Protein AF-A0A1V5LD09-F1 (afdb_monomer)

pLDDT: mean 79.31, std 22.64, range [33.91, 97.81]

Mean predicted aligned error: 12.42 Å

Foldseek 3Di:
DDFDDADPPHDDPDPPDDCVNPVVVVVVVVCCVVCVPPDDDDDADDPQKDWAWAQPVPRAGDDPPRPRIDIDIDGNPDDNPPPPPPPVPDDDDPPDDDDPPDPPPPPVDDD

Radius of gyration: 22.62 Å; Cα contacts (8 Å, |Δi|>4): 73; chains: 1; bounding box: 48×28×65 Å

Sequence (111 aa):
MGVFVGFDVPRTLGSRDTGGVVAAPIFRDFMYSYLKNKPSTPFRVPSGIKFIRVNHKTGLPAKVVDEDVILEAFKPEDNFSNSKNIDSDGEESNLINNQVEDNVPDVGGIY

Nearest PDB structures (foldseek):
  4oon-assembly1_A  TM=8.286E-01  e=6.467E-04  Pseudomonas aeruginosa PAO1
  7u4h-assembly1_A  TM=7.247E-01  e=6.092E-02  Chlamydia trachomatis D/UW-3/CX
  7u4h-assembly2_B  TM=7.312E-01  e=1.313E-01  Chlamydia trachomatis D/UW-3/CX
  5t7v-assembly1_S1  TM=3.246E-01  e=6.118E+00  Staphylococcus aureus
  8ro2-assembly1_R  TM=1.655E-01  e=4.442E+00  Homo sapiens

Structure (mmCIF, N/CA/C/O backbone):
data_AF-A0A1V5LD09-F1
#
_entry.id   AF-A0A1V5LD09-F1
#
loop_
_atom_site.group_PDB
_atom_site.id
_atom_site.type_symbol
_atom_site.label_atom_id
_atom_site.label_alt_id
_atom_site.label_comp_id
_atom_site.label_asym_id
_atom_site.label_entity_id
_atom_site.label_seq_id
_atom_site.pdbx_PDB_ins_code
_atom_site.Cartn_x
_atom_site.Cartn_y
_atom_site.Cartn_z
_atom_site.occupancy
_atom_site.B_iso_or_equiv
_atom_site.auth_seq_id
_atom_site.auth_comp_id
_atom_site.auth_asym_id
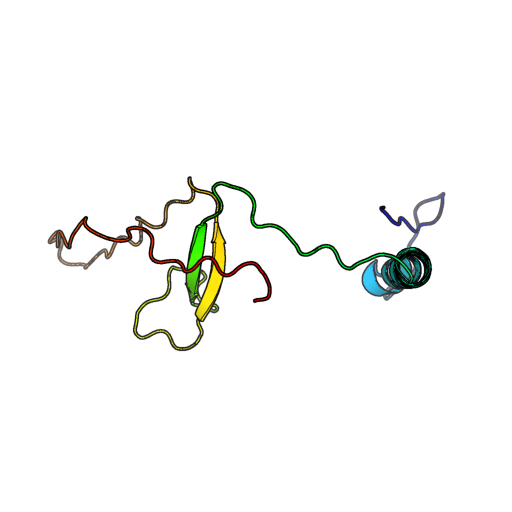_atom_site.auth_atom_id
_atom_site.pdbx_PDB_model_num
ATOM 1 N N . MET A 1 1 ? -0.354 -9.777 12.829 1.00 88.06 1 MET A N 1
ATOM 2 C CA . MET A 1 1 ? -1.318 -8.985 13.623 1.00 88.06 1 MET A CA 1
ATOM 3 C C . MET A 1 1 ? -2.287 -8.346 12.650 1.00 88.06 1 MET A C 1
ATOM 5 O O . MET A 1 1 ? -1.827 -7.825 11.645 1.00 88.06 1 MET A O 1
ATOM 9 N N . GLY A 1 2 ? -3.584 -8.410 12.927 1.00 95.62 2 GLY A N 1
ATOM 10 C CA . GLY A 1 2 ? -4.603 -7.638 12.216 1.00 95.62 2 GLY A CA 1
ATOM 11 C C . GLY A 1 2 ? -5.365 -6.784 13.223 1.00 95.62 2 GLY A C 1
ATOM 12 O O . GLY A 1 2 ? -5.481 -7.179 14.382 1.00 95.62 2 GLY A O 1
ATOM 13 N N . VAL A 1 3 ? -5.847 -5.618 12.796 1.00 97.31 3 VAL A N 1
ATOM 14 C CA . VAL A 1 3 ? -6.697 -4.739 13.608 1.00 97.31 3 VAL A CA 1
ATOM 15 C C . VAL A 1 3 ? -8.022 -4.584 12.883 1.00 97.31 3 VAL A C 1
ATOM 17 O O . VAL A 1 3 ? -8.052 -4.178 11.724 1.00 97.31 3 VAL A O 1
ATOM 20 N N . PHE A 1 4 ? -9.107 -4.913 13.572 1.00 96.00 4 PHE A N 1
ATOM 21 C CA . PHE A 1 4 ? -10.468 -4.678 13.116 1.00 96.00 4 PHE A CA 1
ATOM 22 C C . PHE A 1 4 ? -11.136 -3.709 14.087 1.00 96.00 4 PHE A C 1
ATOM 24 O O . PHE A 1 4 ? -11.008 -3.872 15.300 1.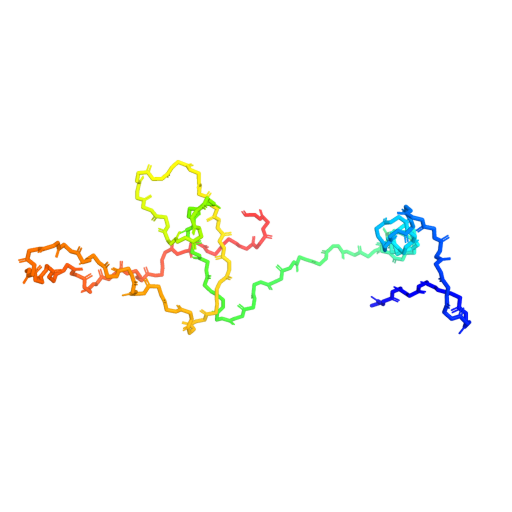00 96.00 4 PHE A O 1
ATOM 31 N N . VAL A 1 5 ? -11.831 -2.706 13.553 1.00 96.75 5 VAL A N 1
ATOM 32 C CA . VAL A 1 5 ? -12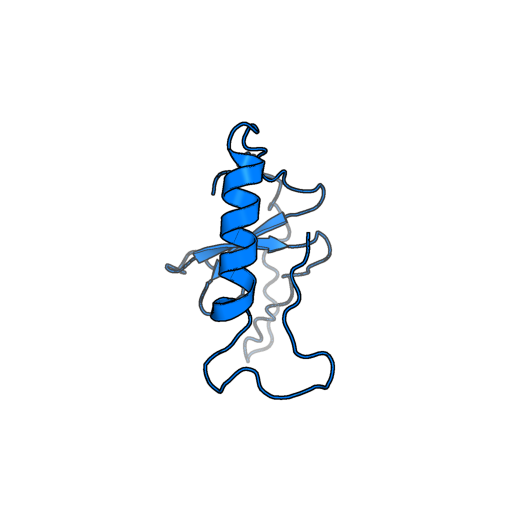.606 -1.748 14.342 1.00 96.75 5 VAL A CA 1
ATOM 33 C C . VAL A 1 5 ? -13.972 -1.598 13.695 1.00 96.75 5 VAL A C 1
ATOM 35 O O . VAL A 1 5 ? -14.077 -1.327 12.501 1.00 96.75 5 VAL A O 1
ATOM 38 N N . GLY A 1 6 ? -15.013 -1.781 14.493 1.00 96.56 6 GLY A N 1
ATOM 39 C CA . GLY A 1 6 ? -16.397 -1.692 14.065 1.00 96.56 6 GLY A CA 1
ATOM 40 C C . GLY A 1 6 ? -17.321 -1.766 15.270 1.00 96.56 6 GLY A C 1
ATOM 41 O O . GLY A 1 6 ? -16.888 -2.066 16.381 1.00 96.56 6 GLY A O 1
ATOM 42 N N . PHE A 1 7 ? -18.593 -1.475 15.041 1.00 97.06 7 PHE A N 1
ATOM 43 C CA . PHE A 1 7 ? -19.633 -1.745 16.023 1.00 97.06 7 PHE A CA 1
ATOM 44 C C . PHE A 1 7 ? -20.108 -3.189 15.879 1.00 97.06 7 PHE A C 1
ATOM 46 O O . PHE A 1 7 ? -20.188 -3.694 14.760 1.00 97.06 7 PHE A O 1
ATOM 53 N N . ASP A 1 8 ? -20.488 -3.810 16.994 1.00 97.75 8 ASP A N 1
ATOM 54 C CA . ASP A 1 8 ? -21.026 -5.177 17.002 1.00 97.75 8 ASP A CA 1
ATOM 55 C C . ASP A 1 8 ? -22.254 -5.316 16.088 1.00 97.75 8 ASP A C 1
ATOM 57 O O . ASP A 1 8 ? -22.391 -6.291 15.351 1.00 97.75 8 ASP A O 1
ATOM 61 N N . VAL A 1 9 ? -23.127 -4.303 16.091 1.00 97.69 9 VAL A N 1
ATOM 62 C CA . VAL A 1 9 ? -24.195 -4.144 15.098 1.00 97.69 9 VAL A CA 1
ATOM 63 C C . VAL A 1 9 ? -23.682 -3.227 13.982 1.00 97.69 9 VAL A C 1
ATOM 65 O O . VAL A 1 9 ? -23.401 -2.057 14.266 1.00 97.69 9 VAL A O 1
ATOM 68 N N . PRO A 1 10 ? -23.573 -3.700 12.722 1.00 96.38 10 PRO A N 1
ATOM 69 C CA . PRO A 1 10 ? -22.970 -2.929 11.642 1.00 96.38 10 PRO A CA 1
ATOM 70 C C . PRO A 1 10 ? -23.653 -1.578 11.424 1.00 96.38 10 PRO A C 1
ATOM 72 O O . PRO A 1 10 ? -24.833 -1.487 11.087 1.00 96.38 10 PRO A O 1
ATOM 75 N N . ARG A 1 11 ? -22.875 -0.513 11.589 1.00 96.00 11 ARG A N 1
ATOM 76 C CA . ARG A 1 11 ? -23.261 0.869 11.298 1.00 96.00 11 ARG A CA 1
ATOM 77 C C . ARG A 1 11 ? -22.027 1.652 10.876 1.00 96.00 11 ARG A C 1
ATOM 79 O O . ARG A 1 11 ? -20.900 1.242 11.151 1.00 96.00 11 ARG A O 1
ATOM 86 N N . THR A 1 12 ? -22.246 2.786 10.218 1.00 95.31 12 THR A N 1
ATOM 87 C CA . THR A 1 12 ? -21.151 3.681 9.830 1.00 95.31 12 THR A CA 1
ATOM 88 C C . THR A 1 12 ? -20.380 4.170 11.063 1.00 95.31 12 THR A C 1
ATOM 90 O O . THR A 1 12 ? -20.994 4.540 12.067 1.00 95.31 12 THR A O 1
ATOM 93 N N . LEU A 1 13 ? -19.044 4.156 10.991 1.00 95.44 13 LEU A N 1
ATOM 94 C CA . LEU A 1 13 ? -18.168 4.819 11.968 1.00 95.44 13 LEU A CA 1
ATOM 95 C C . LEU A 1 13 ? -18.239 6.344 11.790 1.00 95.44 13 LEU A C 1
ATOM 97 O O . LEU A 1 13 ? -18.358 7.086 12.757 1.00 95.44 13 LEU A O 1
ATOM 101 N N . GLY A 1 14 ? -18.315 6.782 10.536 1.00 95.56 14 GLY A N 1
ATOM 102 C CA . GLY A 1 14 ? -18.358 8.173 10.115 1.00 95.56 14 GLY A CA 1
ATOM 103 C C . GLY A 1 14 ? -17.900 8.269 8.662 1.00 95.56 14 GLY A C 1
ATOM 104 O O . GLY A 1 14 ? -17.212 7.383 8.159 1.00 95.56 14 GLY A O 1
ATOM 105 N N . SER A 1 15 ? -18.250 9.345 7.955 1.00 93.88 15 SER A N 1
ATOM 106 C CA . SER A 1 15 ? -17.869 9.518 6.540 1.00 93.88 15 SER A CA 1
ATOM 107 C C . SER A 1 15 ? -16.357 9.659 6.312 1.00 93.88 15 SER A C 1
ATOM 109 O O . SER A 1 15 ? -15.893 9.530 5.183 1.00 93.88 15 SER A O 1
ATOM 111 N N . ARG A 1 16 ? -15.587 9.926 7.374 1.00 94.56 16 ARG A N 1
ATOM 112 C CA . ARG A 1 16 ? -14.126 10.107 7.347 1.00 94.56 16 ARG A CA 1
ATOM 113 C C . ARG A 1 16 ? -13.373 9.006 8.102 1.00 94.56 16 ARG A C 1
ATOM 115 O O . ARG A 1 16 ? -12.145 9.021 8.123 1.00 94.56 16 ARG A O 1
ATOM 122 N N . ASP A 1 17 ? -14.094 8.042 8.665 1.00 95.12 17 ASP A N 1
ATOM 123 C CA . ASP A 1 17 ? -13.545 7.018 9.552 1.00 95.12 17 ASP A CA 1
ATOM 124 C C . ASP A 1 17 ? -13.183 5.765 8.753 1.00 95.12 17 ASP A C 1
ATOM 126 O O . ASP A 1 17 ? -13.850 4.731 8.793 1.00 95.12 17 ASP A O 1
ATOM 130 N N . THR A 1 18 ? -12.114 5.889 7.966 1.00 95.81 18 THR A N 1
ATOM 131 C CA . THR A 1 18 ? -11.545 4.791 7.176 1.00 95.81 18 THR A CA 1
ATOM 132 C C . THR A 1 18 ? -10.554 3.970 8.006 1.00 95.81 18 THR A C 1
ATOM 134 O O . THR A 1 18 ? -10.099 4.397 9.070 1.00 95.81 18 THR A O 1
ATOM 137 N N . GLY A 1 19 ? -10.137 2.803 7.504 1.00 95.31 19 GLY A N 1
ATOM 138 C CA . GLY A 1 19 ? -9.126 1.976 8.178 1.00 95.31 19 GLY A CA 1
ATOM 139 C C . GLY A 1 19 ? -7.799 2.709 8.431 1.00 95.31 19 GLY A C 1
ATOM 140 O O . GLY A 1 19 ? -7.170 2.492 9.465 1.00 95.31 19 GLY A O 1
ATOM 141 N N . GLY A 1 20 ? -7.411 3.631 7.542 1.00 96.19 20 GLY A N 1
ATOM 142 C CA . GLY A 1 20 ? -6.211 4.459 7.711 1.00 96.19 20 GLY A CA 1
ATOM 143 C C . GLY A 1 20 ? -6.325 5.494 8.835 1.00 96.19 20 GLY A C 1
ATOM 144 O O . GLY A 1 20 ? -5.315 5.869 9.420 1.00 96.19 20 GLY A O 1
ATOM 145 N N . VAL A 1 21 ? -7.542 5.929 9.166 1.00 96.69 21 VAL A N 1
ATOM 146 C CA . VAL A 1 21 ? -7.797 6.900 10.241 1.00 96.69 21 VAL A CA 1
ATOM 147 C C . VAL A 1 21 ? -8.015 6.196 11.576 1.00 96.69 21 VAL A C 1
ATOM 149 O O . VAL A 1 21 ? -7.497 6.644 12.593 1.00 96.69 21 VAL A O 1
ATOM 152 N N . VAL A 1 22 ? -8.753 5.084 11.580 1.00 96.88 22 VAL A N 1
ATOM 153 C CA . VAL A 1 22 ? -9.183 4.421 12.819 1.00 96.88 22 VAL A CA 1
ATOM 154 C C . VAL A 1 22 ? -8.245 3.280 13.218 1.00 96.88 22 VAL A C 1
ATOM 156 O O . VAL A 1 22 ? -7.729 3.260 14.332 1.00 96.88 22 VAL A O 1
ATOM 159 N N . ALA A 1 23 ? -7.995 2.321 12.323 1.00 97.62 23 ALA A N 1
ATOM 160 C CA . ALA A 1 23 ? -7.242 1.111 12.657 1.00 97.62 23 ALA A CA 1
ATOM 161 C C . ALA A 1 23 ? -5.717 1.317 12.603 1.00 97.62 23 ALA A C 1
ATOM 163 O O . ALA A 1 23 ? -4.990 0.774 13.438 1.00 97.62 23 ALA A O 1
ATOM 164 N N . ALA A 1 24 ? -5.215 2.107 11.647 1.00 97.69 24 ALA A N 1
ATOM 165 C CA . ALA A 1 24 ? -3.774 2.280 11.449 1.00 97.69 24 ALA A CA 1
ATOM 166 C C . ALA A 1 24 ? -3.041 2.928 12.646 1.00 97.69 24 ALA A C 1
ATOM 168 O O . ALA A 1 24 ? -1.969 2.427 12.996 1.00 97.69 24 ALA A O 1
ATOM 169 N N . PRO A 1 25 ? -3.578 3.957 13.339 1.00 97.50 25 PRO A N 1
ATOM 170 C CA . PRO A 1 25 ? -2.927 4.504 14.534 1.00 97.50 25 PRO A CA 1
ATOM 171 C C . PRO A 1 25 ? -2.847 3.503 15.694 1.00 97.50 25 PRO A C 1
ATOM 173 O O . PRO A 1 25 ? -1.821 3.437 16.365 1.00 97.50 25 PRO A O 1
ATOM 176 N N . ILE A 1 26 ? -3.876 2.664 15.881 1.00 97.81 26 ILE A N 1
ATOM 177 C CA . ILE A 1 26 ? -3.879 1.600 16.902 1.00 97.81 26 ILE A CA 1
ATOM 178 C C . ILE A 1 26 ? -2.755 0.599 16.617 1.00 97.81 26 ILE A C 1
ATOM 180 O O . ILE A 1 26 ? -1.976 0.254 17.506 1.00 97.81 26 ILE A O 1
ATOM 184 N N . PHE A 1 27 ? -2.644 0.157 15.360 1.00 97.75 27 PHE A N 1
ATOM 185 C CA . PHE A 1 27 ? -1.562 -0.726 14.935 1.00 97.75 27 PHE A CA 1
ATOM 186 C C . PHE A 1 27 ? -0.188 -0.079 15.152 1.00 97.75 27 PHE A C 1
ATOM 188 O O . PHE A 1 27 ? 0.700 -0.719 15.715 1.00 97.75 27 PHE A O 1
ATOM 195 N N . ARG A 1 28 ? -0.019 1.190 14.748 1.00 97.25 28 ARG A N 1
ATOM 196 C CA . ARG A 1 28 ? 1.221 1.957 14.931 1.00 97.25 28 ARG A CA 1
ATOM 197 C C . ARG A 1 28 ? 1.639 1.982 16.396 1.00 97.25 28 ARG A C 1
ATOM 199 O O . ARG A 1 28 ? 2.772 1.622 16.686 1.00 97.25 28 ARG A O 1
ATOM 206 N N . ASP A 1 29 ? 0.756 2.386 17.304 1.00 97.75 29 ASP A N 1
ATOM 207 C CA . ASP A 1 29 ? 1.105 2.594 18.717 1.00 97.75 29 ASP A CA 1
ATOM 208 C C . ASP A 1 29 ? 1.485 1.283 19.408 1.00 97.75 29 ASP A C 1
ATOM 210 O O . ASP A 1 29 ? 2.473 1.212 20.153 1.00 97.75 29 ASP A O 1
ATOM 214 N N . PHE A 1 30 ? 0.751 0.216 19.087 1.00 97.00 30 PHE A N 1
ATOM 215 C CA . PHE A 1 30 ? 1.068 -1.123 19.559 1.00 97.00 30 PHE A CA 1
ATOM 216 C C . PHE A 1 30 ? 2.424 -1.597 19.027 1.00 97.00 30 PHE A C 1
ATOM 218 O O . PHE A 1 30 ? 3.291 -1.995 19.806 1.00 97.00 30 PHE A O 1
ATOM 225 N N . MET A 1 31 ? 2.637 -1.531 17.709 1.00 96.38 31 MET A N 1
ATOM 226 C CA . MET A 1 31 ? 3.867 -2.024 17.087 1.00 96.38 31 MET A CA 1
ATOM 227 C C . MET A 1 31 ? 5.085 -1.185 17.461 1.00 96.38 31 MET A C 1
ATOM 229 O O . MET A 1 31 ? 6.149 -1.750 17.694 1.00 96.38 31 MET A O 1
ATOM 233 N N . TYR A 1 32 ? 4.938 0.133 17.598 1.00 95.94 32 TYR A N 1
ATOM 234 C CA . TYR A 1 32 ? 5.998 1.025 18.064 1.00 95.94 32 TYR A CA 1
ATOM 235 C C . TYR A 1 32 ? 6.495 0.617 19.455 1.00 95.94 32 TYR A C 1
ATOM 237 O O . TYR A 1 32 ? 7.697 0.494 19.688 1.00 95.94 32 TYR A O 1
ATOM 245 N N . SER A 1 33 ? 5.563 0.323 20.363 1.00 96.25 33 SER A N 1
ATOM 246 C CA . SER A 1 33 ? 5.886 -0.149 21.711 1.00 96.25 33 SER A CA 1
ATOM 247 C C . SER A 1 33 ? 6.491 -1.556 21.695 1.00 96.25 33 SER A C 1
ATOM 249 O O . SER A 1 33 ? 7.505 -1.811 22.344 1.00 96.25 33 SER A O 1
ATOM 251 N N . TYR A 1 34 ? 5.901 -2.471 20.923 1.00 95.38 34 TYR A N 1
ATOM 252 C CA . TYR A 1 34 ? 6.302 -3.877 20.858 1.00 95.38 34 TYR A CA 1
ATOM 253 C C . TYR A 1 34 ? 7.668 -4.104 20.188 1.00 95.38 34 TYR A C 1
ATOM 255 O O . TYR A 1 34 ? 8.410 -5.009 20.579 1.00 95.38 34 TYR A O 1
ATOM 263 N N . LEU A 1 35 ? 8.007 -3.303 19.174 1.00 95.50 35 LEU A N 1
ATOM 264 C CA . LEU A 1 35 ? 9.242 -3.432 18.398 1.00 95.50 35 LEU A CA 1
ATOM 265 C C . LEU A 1 35 ? 10.423 -2.635 18.973 1.00 95.50 35 LEU A C 1
ATOM 267 O O . LEU A 1 35 ? 11.538 -2.831 18.503 1.00 95.50 35 LEU A O 1
ATOM 271 N N . LYS A 1 36 ? 10.224 -1.789 19.997 1.00 94.88 36 LYS A N 1
ATOM 272 C CA . LYS A 1 36 ? 11.233 -0.836 20.510 1.00 94.88 36 LYS A CA 1
ATOM 273 C C . LYS A 1 36 ? 12.632 -1.426 20.746 1.00 94.88 36 LYS A C 1
ATOM 275 O O . LYS A 1 36 ? 13.622 -0.762 20.470 1.00 94.88 36 LYS A O 1
ATOM 280 N N . ASN A 1 37 ? 12.713 -2.658 21.248 1.00 94.94 37 ASN A N 1
ATOM 281 C CA . ASN A 1 37 ? 13.977 -3.334 21.572 1.00 94.94 37 ASN A CA 1
ATOM 282 C C . ASN A 1 37 ? 14.232 -4.568 20.693 1.00 94.94 37 ASN A C 1
ATOM 284 O O . ASN A 1 37 ? 14.987 -5.460 21.078 1.00 94.94 37 ASN A O 1
ATOM 288 N N . LYS A 1 38 ? 13.554 -4.671 19.546 1.00 95.06 38 LYS A N 1
ATOM 289 C CA . LYS A 1 38 ? 13.729 -5.781 18.610 1.00 95.06 38 LYS A CA 1
ATOM 290 C C . LYS A 1 38 ? 14.621 -5.339 17.452 1.00 95.06 38 LYS A C 1
ATOM 292 O O . LYS A 1 38 ? 14.426 -4.239 16.939 1.00 95.06 38 LYS A O 1
ATOM 297 N N . PRO A 1 39 ? 15.582 -6.171 17.021 1.00 92.38 39 PRO A N 1
ATOM 298 C CA . PRO A 1 39 ? 16.397 -5.840 15.863 1.00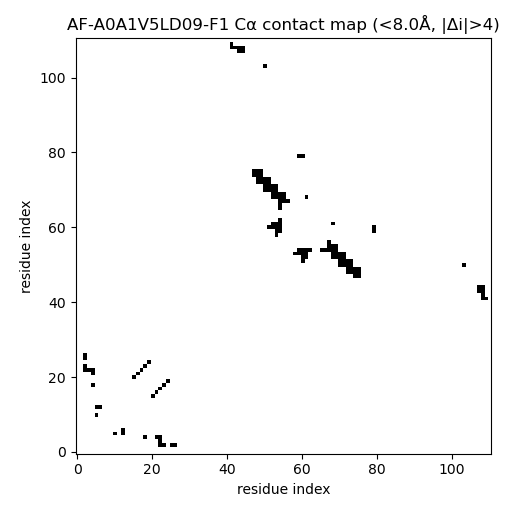 92.38 39 PRO A CA 1
ATOM 299 C C . PRO A 1 39 ? 15.519 -5.737 14.612 1.00 92.38 39 PRO A C 1
ATOM 301 O O . PRO A 1 39 ? 14.598 -6.538 14.419 1.00 92.38 39 PRO A O 1
ATOM 304 N N . SER A 1 40 ? 15.823 -4.764 13.751 1.00 90.12 40 SER A N 1
ATOM 305 C CA . SER A 1 40 ? 15.186 -4.670 12.438 1.00 90.12 40 SER A CA 1
ATOM 306 C C . SER A 1 40 ? 15.571 -5.899 11.621 1.00 90.12 40 SER A C 1
ATOM 308 O O . SER A 1 40 ? 16.751 -6.161 11.399 1.00 90.12 40 SER A O 1
ATOM 310 N N . THR A 1 41 ? 14.577 -6.683 11.214 1.00 90.25 41 THR A N 1
ATOM 311 C CA . THR A 1 41 ? 14.798 -7.820 10.320 1.00 90.25 41 THR A CA 1
ATOM 312 C C . THR A 1 41 ? 14.530 -7.340 8.898 1.00 90.25 41 THR A C 1
ATOM 314 O O . THR A 1 41 ? 13.384 -6.977 8.619 1.00 90.25 41 THR A O 1
ATOM 317 N N . PRO A 1 42 ? 15.537 -7.306 8.006 1.00 89.44 42 PRO A N 1
ATOM 318 C CA . PRO A 1 42 ? 15.323 -6.861 6.638 1.00 89.44 42 PRO A CA 1
ATOM 319 C C . PRO A 1 42 ? 14.384 -7.820 5.906 1.00 89.44 42 PRO A C 1
ATOM 321 O O . PRO A 1 42 ? 14.328 -9.022 6.200 1.00 89.44 42 PRO A O 1
ATOM 324 N N . PHE A 1 43 ? 13.651 -7.284 4.933 1.00 89.81 43 PHE A N 1
ATOM 325 C CA . PHE A 1 43 ? 12.871 -8.105 4.021 1.00 89.81 43 PHE A CA 1
ATOM 326 C C . PHE A 1 43 ? 13.831 -8.931 3.161 1.00 89.81 43 PHE A C 1
ATOM 328 O O . PHE A 1 43 ? 14.717 -8.384 2.509 1.00 89.81 43 PHE A O 1
ATOM 335 N N . ARG A 1 44 ? 13.680 -10.257 3.185 1.00 90.69 44 ARG A N 1
ATOM 336 C CA . ARG A 1 44 ? 14.485 -11.156 2.354 1.00 90.69 44 ARG A CA 1
ATOM 337 C C . ARG A 1 44 ? 13.752 -11.388 1.049 1.00 90.69 44 ARG A C 1
ATOM 339 O O . ARG A 1 44 ? 12.589 -11.784 1.082 1.00 90.69 44 ARG A O 1
ATOM 346 N N . VAL A 1 45 ? 14.445 -11.182 -0.065 1.00 89.19 45 VAL A N 1
ATOM 347 C CA . VAL A 1 45 ? 13.922 -11.503 -1.392 1.00 89.19 45 VAL A CA 1
ATOM 348 C C . VAL A 1 45 ? 13.612 -13.007 -1.435 1.00 89.19 45 VAL A C 1
ATOM 350 O O . VAL A 1 45 ? 14.516 -13.815 -1.203 1.00 89.19 45 VAL A O 1
ATOM 353 N N . PRO A 1 46 ? 12.347 -13.410 -1.662 1.00 88.56 46 PRO A N 1
ATOM 354 C CA . PRO A 1 46 ? 12.005 -14.818 -1.810 1.00 88.56 46 PRO A CA 1
ATOM 355 C C . PRO A 1 46 ? 12.680 -15.415 -3.048 1.00 88.56 46 PRO A C 1
ATOM 357 O O . PRO A 1 46 ? 12.835 -14.739 -4.066 1.00 88.56 46 PRO A O 1
ATOM 360 N N . SER A 1 47 ? 13.041 -16.698 -2.991 1.00 89.31 47 SER A N 1
ATOM 361 C CA . SER A 1 47 ? 13.591 -17.389 -4.157 1.00 89.31 47 SER A CA 1
ATOM 362 C C . SER A 1 47 ? 12.591 -17.392 -5.318 1.00 89.31 47 SER A C 1
ATOM 364 O O . SER A 1 47 ? 11.389 -17.568 -5.125 1.00 89.31 47 SER A O 1
ATOM 366 N N . GLY A 1 48 ? 13.101 -17.203 -6.535 1.00 87.56 48 GLY A N 1
ATOM 367 C CA . GLY A 1 48 ? 12.299 -17.173 -7.760 1.00 87.56 48 GLY A CA 1
ATOM 368 C C . GLY A 1 48 ? 11.737 -15.797 -8.130 1.00 87.56 48 GLY A C 1
ATOM 369 O O . GLY A 1 48 ? 11.328 -15.619 -9.271 1.00 87.56 48 GLY A O 1
ATOM 370 N N . ILE A 1 49 ? 11.755 -14.801 -7.244 1.00 92.25 49 ILE A N 1
ATOM 371 C CA . ILE A 1 49 ? 11.360 -13.442 -7.637 1.00 92.25 49 ILE A CA 1
ATOM 372 C C . ILE A 1 49 ? 12.404 -12.842 -8.584 1.00 92.25 49 ILE A C 1
ATOM 374 O O . ILE A 1 49 ? 13.603 -12.891 -8.311 1.00 92.25 49 ILE A O 1
ATOM 378 N N . LYS A 1 50 ? 11.937 -12.260 -9.692 1.00 89.06 50 LYS A N 1
ATOM 379 C CA . LYS A 1 50 ? 12.746 -11.496 -10.645 1.00 89.06 50 LYS A CA 1
ATOM 380 C C . LYS A 1 50 ? 12.421 -10.018 -10.509 1.00 89.06 50 LYS A C 1
ATOM 382 O O . LYS A 1 50 ? 11.254 -9.644 -10.500 1.00 89.06 50 LYS A O 1
ATOM 387 N N . PHE A 1 51 ? 13.448 -9.183 -10.453 1.00 90.56 51 PHE A N 1
ATOM 388 C CA . PHE A 1 51 ? 13.278 -7.737 -10.498 1.00 90.56 51 PHE A CA 1
ATOM 389 C C . PHE A 1 51 ? 13.450 -7.235 -11.928 1.00 90.56 51 PHE A C 1
ATOM 391 O O . PHE A 1 51 ? 14.465 -7.512 -12.567 1.00 90.56 51 PHE A O 1
ATOM 398 N N . ILE A 1 52 ? 12.456 -6.511 -12.437 1.00 91.19 52 ILE A N 1
ATOM 399 C CA . ILE A 1 52 ? 12.431 -6.010 -13.814 1.00 91.19 52 ILE A CA 1
ATOM 400 C C . ILE A 1 52 ? 12.241 -4.498 -13.786 1.00 91.19 52 ILE A C 1
ATOM 402 O O . ILE A 1 52 ? 11.473 -3.961 -12.989 1.00 91.19 52 ILE A O 1
ATOM 406 N N . ARG A 1 53 ? 12.956 -3.801 -14.671 1.00 93.06 53 ARG A N 1
ATOM 407 C CA . ARG A 1 53 ? 12.778 -2.365 -14.890 1.00 93.06 53 ARG A CA 1
ATOM 408 C C . ARG A 1 53 ? 11.465 -2.129 -15.630 1.00 93.06 53 ARG A C 1
ATOM 410 O O . ARG A 1 53 ? 11.295 -2.633 -16.738 1.00 93.06 53 ARG A O 1
ATOM 417 N N . VAL A 1 54 ? 10.566 -1.352 -15.040 1.00 93.12 54 VAL A N 1
ATOM 418 C CA . VAL A 1 54 ? 9.223 -1.068 -15.557 1.00 93.12 54 VAL A CA 1
ATOM 419 C C . VAL A 1 54 ? 9.0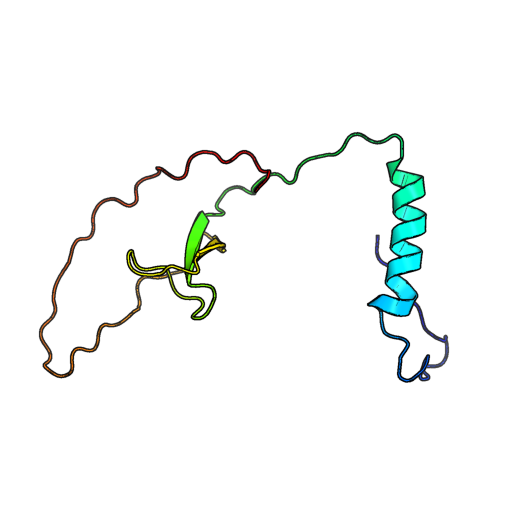53 0.432 -15.737 1.00 93.12 54 VAL A C 1
ATOM 421 O O . VAL A 1 54 ? 9.396 1.213 -14.851 1.00 93.12 54 VAL A O 1
ATOM 424 N N . ASN A 1 55 ? 8.512 0.845 -16.882 1.00 94.19 55 ASN A N 1
ATOM 425 C CA . ASN A 1 55 ? 8.101 2.228 -17.080 1.00 94.19 55 ASN A CA 1
ATOM 426 C C . ASN A 1 55 ? 6.885 2.502 -16.187 1.00 94.19 55 ASN A C 1
ATOM 428 O O . ASN A 1 55 ? 5.813 1.929 -16.395 1.00 94.19 55 ASN A O 1
ATOM 432 N N . HIS A 1 56 ? 7.048 3.389 -15.206 1.00 93.38 56 HIS A N 1
ATOM 433 C CA . HIS A 1 56 ? 6.064 3.634 -14.148 1.00 93.38 56 HIS A CA 1
ATOM 434 C C . HIS A 1 56 ? 4.693 4.083 -14.684 1.00 93.38 56 HIS A C 1
ATOM 436 O O . HIS A 1 56 ? 3.662 3.778 -14.088 1.00 93.38 56 HIS A O 1
ATOM 442 N N . LYS A 1 57 ? 4.657 4.748 -15.844 1.00 93.19 57 LYS A N 1
ATOM 443 C CA . LYS A 1 57 ? 3.405 5.214 -16.457 1.00 93.19 57 LYS A CA 1
ATOM 444 C C . LYS A 1 57 ? 2.659 4.118 -17.207 1.00 93.19 57 LYS A C 1
ATOM 446 O O . LYS A 1 57 ? 1.434 4.158 -17.264 1.00 93.19 57 LYS A O 1
ATOM 451 N N . THR A 1 58 ? 3.381 3.190 -17.836 1.00 90.38 58 THR A N 1
ATOM 452 C CA . THR A 1 58 ? 2.775 2.180 -18.726 1.00 90.38 58 THR A CA 1
ATOM 453 C C . THR A 1 58 ? 2.621 0.811 -18.074 1.00 90.38 58 THR A C 1
ATOM 455 O O . THR A 1 58 ? 1.795 0.023 -18.524 1.00 90.38 58 THR A O 1
ATOM 458 N N . GLY A 1 59 ? 3.413 0.508 -17.042 1.00 90.88 59 GLY A N 1
ATOM 459 C CA . GLY A 1 59 ? 3.470 -0.820 -16.429 1.00 90.88 59 GLY A CA 1
ATOM 460 C C . GLY A 1 59 ? 4.173 -1.879 -17.288 1.00 90.88 59 GLY A C 1
ATOM 461 O O . GLY A 1 59 ? 4.213 -3.043 -16.901 1.00 90.88 59 GLY A O 1
ATOM 462 N N . LEU A 1 60 ? 4.730 -1.500 -18.444 1.00 90.56 60 LEU A N 1
ATOM 463 C CA . LEU A 1 60 ? 5.468 -2.394 -19.337 1.00 90.56 60 LEU A CA 1
ATOM 464 C C . LEU A 1 60 ? 6.971 -2.384 -19.021 1.00 90.56 60 LEU A C 1
ATOM 466 O O . LEU A 1 60 ? 7.463 -1.412 -18.434 1.00 90.56 60 LEU A O 1
ATOM 470 N N . PRO A 1 61 ? 7.722 -3.423 -19.446 1.00 91.31 61 PRO A N 1
ATOM 471 C CA . PRO A 1 61 ? 9.177 -3.402 -19.372 1.00 91.31 61 PRO A CA 1
ATOM 472 C C . PRO A 1 61 ? 9.739 -2.116 -19.976 1.00 91.31 61 PRO A C 1
ATOM 474 O O . PRO A 1 61 ? 9.379 -1.729 -21.091 1.00 91.31 61 PRO A O 1
ATOM 477 N N . ALA A 1 62 ? 10.606 -1.453 -19.217 1.00 93.06 62 ALA A N 1
ATOM 478 C CA . ALA A 1 62 ? 11.178 -0.178 -19.604 1.00 93.06 62 ALA A CA 1
ATOM 479 C C . ALA A 1 62 ? 12.076 -0.334 -20.836 1.00 93.06 62 ALA A C 1
ATOM 481 O O . ALA A 1 62 ? 12.918 -1.233 -20.915 1.00 93.06 62 ALA A O 1
ATOM 482 N N . LYS A 1 63 ? 11.928 0.589 -21.781 1.00 91.19 63 LYS A N 1
ATOM 483 C CA . LYS A 1 63 ? 12.848 0.779 -22.901 1.00 91.19 63 LYS A CA 1
ATOM 484 C C . LYS A 1 63 ? 14.022 1.646 -22.452 1.00 91.19 63 LYS A C 1
ATOM 486 O O . LYS A 1 63 ? 13.938 2.385 -21.479 1.00 91.19 63 LYS A O 1
ATOM 491 N N . VAL A 1 64 ? 15.117 1.615 -23.210 1.00 88.75 64 VAL A N 1
ATOM 492 C CA . VAL A 1 64 ? 16.314 2.436 -22.927 1.00 88.75 64 VAL A CA 1
ATOM 493 C C . VAL A 1 64 ? 15.999 3.937 -22.907 1.00 88.75 64 VAL A C 1
ATOM 495 O O . VAL A 1 64 ? 16.632 4.687 -22.174 1.00 88.75 64 VAL A O 1
ATOM 498 N N . VAL A 1 65 ? 15.013 4.362 -23.699 1.00 92.12 65 VAL A N 1
ATOM 499 C CA . VAL A 1 65 ? 14.572 5.762 -23.799 1.00 92.12 65 VAL A CA 1
ATOM 500 C C . VAL A 1 65 ? 13.651 6.199 -22.659 1.00 92.12 65 VAL A C 1
ATOM 502 O O . VAL A 1 65 ? 13.314 7.376 -22.581 1.00 92.12 65 VAL A O 1
ATOM 505 N N . ASP A 1 66 ? 13.206 5.273 -21.807 1.00 92.44 66 ASP A N 1
ATOM 506 C CA . ASP A 1 66 ? 12.295 5.605 -20.719 1.00 92.44 66 ASP A CA 1
ATOM 507 C C . ASP A 1 66 ? 13.053 6.276 -19.571 1.00 92.44 66 ASP A C 1
ATOM 509 O O . ASP A 1 66 ? 14.001 5.722 -19.014 1.00 92.44 66 ASP A O 1
ATOM 513 N N . GLU A 1 67 ? 12.601 7.473 -19.200 1.00 90.56 67 GLU A N 1
ATOM 514 C CA . GLU A 1 67 ? 13.189 8.263 -18.112 1.00 90.56 67 GLU A CA 1
ATOM 515 C C . GLU A 1 67 ? 12.565 7.933 -16.742 1.00 90.56 67 GLU A C 1
ATOM 517 O O . GLU A 1 67 ? 13.253 7.970 -15.725 1.00 90.56 67 GLU A O 1
ATOM 522 N N . ASP A 1 68 ? 11.271 7.585 -16.710 1.00 93.56 68 ASP A N 1
ATOM 523 C CA . ASP A 1 68 ? 10.505 7.288 -15.487 1.00 93.56 68 ASP A CA 1
ATOM 524 C C . ASP A 1 68 ? 10.391 5.770 -15.277 1.00 93.56 68 ASP A C 1
ATOM 526 O O . ASP A 1 68 ? 9.446 5.119 -15.741 1.00 93.56 68 ASP A O 1
ATOM 530 N N . VAL A 1 69 ? 11.413 5.196 -14.635 1.00 95.38 69 VAL A N 1
ATOM 531 C CA . VAL A 1 69 ? 11.602 3.747 -14.497 1.00 95.38 69 VAL A CA 1
ATOM 532 C C . VAL A 1 69 ? 11.696 3.343 -13.029 1.00 95.38 69 VAL A C 1
ATOM 534 O O . VAL A 1 69 ? 12.528 3.865 -12.290 1.00 95.38 69 VAL A O 1
ATOM 537 N N . ILE A 1 70 ? 10.892 2.355 -12.638 1.00 94.75 70 ILE A N 1
ATOM 538 C CA . ILE A 1 70 ? 10.929 1.714 -11.318 1.00 94.75 70 ILE A CA 1
ATOM 539 C C . ILE A 1 70 ? 11.397 0.262 -11.435 1.00 94.75 70 ILE A C 1
ATOM 541 O O . ILE A 1 70 ? 11.343 -0.339 -12.510 1.00 94.75 70 ILE A O 1
ATOM 545 N N . LEU A 1 71 ? 11.869 -0.300 -10.326 1.00 93.88 71 LEU A N 1
ATOM 546 C CA . LEU A 1 71 ? 12.178 -1.719 -10.218 1.00 93.88 71 LEU A CA 1
ATOM 547 C C . LEU A 1 71 ? 10.982 -2.436 -9.588 1.00 93.88 71 LEU A C 1
ATOM 549 O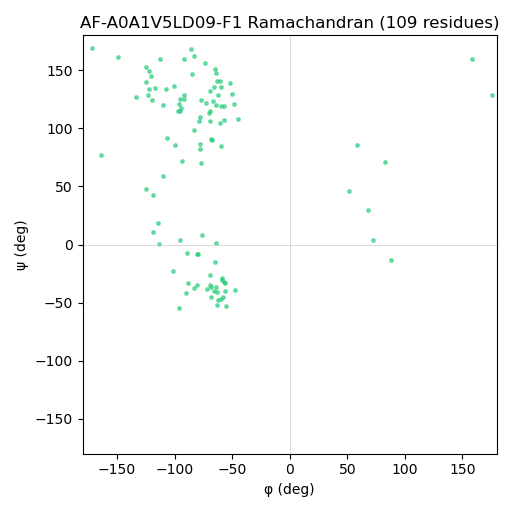 O . LEU A 1 71 ? 10.599 -2.107 -8.470 1.00 93.88 71 LEU A O 1
ATOM 553 N N . GLU A 1 72 ? 10.410 -3.406 -10.296 1.00 92.44 72 GLU A N 1
ATOM 554 C CA . GLU A 1 72 ? 9.222 -4.139 -9.850 1.00 92.44 72 GLU A CA 1
ATOM 555 C C . GLU A 1 72 ? 9.520 -5.638 -9.729 1.00 92.44 72 GLU A C 1
ATOM 557 O O . GLU A 1 72 ? 10.308 -6.194 -10.500 1.00 92.44 72 GLU A O 1
ATOM 562 N N . ALA A 1 73 ? 8.908 -6.285 -8.735 1.00 92.88 73 ALA A N 1
ATOM 563 C CA . ALA A 1 73 ? 9.092 -7.699 -8.436 1.00 92.88 73 ALA A CA 1
ATOM 564 C C . ALA A 1 73 ? 8.048 -8.558 -9.159 1.00 92.88 73 ALA A C 1
ATOM 566 O O . ALA A 1 73 ? 6.847 -8.389 -8.963 1.00 92.88 73 ALA A O 1
ATOM 567 N N . PHE A 1 74 ? 8.509 -9.545 -9.920 1.00 92.31 74 PHE A N 1
ATOM 568 C CA . PHE A 1 74 ? 7.667 -10.464 -10.676 1.00 92.31 74 PHE A CA 1
ATOM 569 C C . PHE A 1 74 ? 7.968 -11.915 -10.339 1.00 92.31 74 PHE A C 1
ATOM 571 O O . PHE A 1 74 ? 9.080 -12.272 -9.934 1.00 92.31 74 PHE A O 1
ATOM 578 N N . LYS A 1 75 ? 6.964 -12.771 -10.508 1.00 91.31 75 LYS A N 1
ATOM 579 C CA . LYS A 1 75 ? 7.143 -14.214 -10.386 1.00 91.31 75 LYS A CA 1
ATOM 580 C C . LYS A 1 75 ? 7.893 -14.757 -11.611 1.00 91.31 75 LYS A C 1
ATOM 582 O O . LYS A 1 75 ? 7.846 -14.137 -12.675 1.00 91.31 75 LYS A O 1
ATOM 587 N N . PRO A 1 76 ? 8.570 -15.916 -11.509 1.00 85.94 76 PRO A N 1
ATOM 588 C CA . PRO A 1 76 ? 9.301 -16.482 -12.642 1.00 85.94 76 PRO A CA 1
ATOM 589 C C . PRO A 1 76 ? 8.435 -16.708 -13.886 1.00 85.94 76 PRO A C 1
ATOM 591 O O . PRO A 1 76 ? 8.954 -16.618 -14.998 1.00 85.94 76 PRO A O 1
ATOM 594 N N . GLU A 1 77 ? 7.157 -17.041 -13.687 1.00 85.38 77 GLU A N 1
ATOM 595 C CA . GLU A 1 77 ? 6.180 -17.344 -14.733 1.00 85.38 77 GLU A CA 1
ATOM 596 C C . GLU A 1 77 ? 5.555 -16.113 -15.406 1.00 85.38 7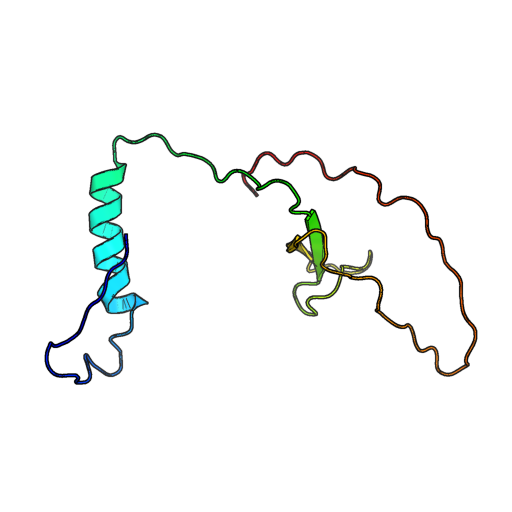7 GLU A C 1
ATOM 598 O O . GLU A 1 77 ? 4.838 -16.267 -16.399 1.00 85.38 77 GLU A O 1
ATOM 603 N N . ASP A 1 78 ? 5.810 -14.906 -14.895 1.00 85.94 78 ASP A N 1
ATOM 604 C CA . ASP A 1 78 ? 5.298 -13.683 -15.505 1.00 85.94 78 ASP A CA 1
ATOM 605 C C . ASP A 1 78 ? 6.023 -13.448 -16.840 1.00 85.94 78 ASP A C 1
ATOM 607 O O . ASP A 1 78 ? 7.236 -13.230 -16.906 1.00 85.94 78 ASP A O 1
ATOM 611 N N . ASN A 1 79 ? 5.271 -13.548 -17.938 1.00 78.19 79 ASN A N 1
ATOM 612 C CA . ASN A 1 79 ? 5.814 -13.490 -19.291 1.00 78.19 79 ASN A CA 1
ATOM 613 C C . ASN A 1 79 ? 5.679 -12.083 -19.877 1.00 78.19 79 ASN A C 1
ATOM 615 O O . ASN A 1 79 ? 4.581 -11.627 -20.190 1.00 78.19 79 ASN A O 1
ATOM 619 N N . PHE A 1 80 ? 6.818 -11.441 -20.133 1.00 74.50 80 PHE A N 1
ATOM 620 C CA . PHE A 1 80 ? 6.895 -10.111 -20.752 1.00 74.50 80 PHE A CA 1
ATOM 621 C C . PHE A 1 80 ? 7.103 -10.157 -22.274 1.00 74.50 80 PHE A C 1
ATOM 623 O O . PHE A 1 80 ? 7.233 -9.123 -22.922 1.00 74.50 80 PHE A O 1
ATOM 630 N N . SER A 1 81 ? 7.102 -11.359 -22.861 1.00 62.34 81 SER A N 1
ATOM 631 C CA . SER A 1 81 ? 7.454 -11.618 -24.266 1.00 62.34 81 SER A CA 1
ATOM 632 C C . SER A 1 81 ? 6.372 -11.244 -25.293 1.00 62.34 81 SER A C 1
ATOM 634 O O . SER A 1 81 ? 6.514 -11.577 -26.465 1.00 62.34 81 SER A O 1
ATOM 636 N N . ASN A 1 82 ? 5.286 -10.572 -24.905 1.00 52.38 82 ASN A N 1
ATOM 637 C CA . ASN A 1 82 ? 4.188 -10.257 -25.825 1.00 52.38 82 ASN A CA 1
ATOM 638 C C . ASN A 1 82 ? 3.861 -8.760 -25.885 1.00 52.38 82 ASN A C 1
ATOM 640 O O . ASN A 1 82 ? 2.696 -8.369 -25.897 1.00 52.38 82 ASN A O 1
ATOM 644 N N . SER A 1 83 ? 4.873 -7.904 -26.038 1.00 47.66 83 SER A N 1
ATOM 645 C CA . SER A 1 83 ? 4.652 -6.720 -26.871 1.00 47.66 83 SER A CA 1
ATOM 646 C C . SER A 1 83 ? 4.740 -7.186 -28.324 1.00 47.66 83 SER A C 1
ATOM 648 O O . SER A 1 83 ? 5.814 -7.165 -28.922 1.00 47.66 83 SER A O 1
ATOM 650 N N . LYS A 1 84 ? 3.631 -7.669 -28.899 1.00 40.59 84 LYS A N 1
ATOM 651 C CA . LYS A 1 84 ? 3.546 -7.757 -30.360 1.00 40.59 84 LYS A CA 1
ATOM 652 C C . LYS A 1 84 ? 3.787 -6.342 -30.890 1.00 40.59 84 LYS A C 1
ATOM 654 O O . LYS A 1 84 ? 2.909 -5.492 -30.756 1.00 40.59 84 LYS A O 1
ATOM 659 N N . ASN A 1 85 ? 4.954 -6.089 -31.475 1.00 42.78 85 ASN A N 1
ATOM 660 C CA . ASN A 1 85 ? 5.082 -5.022 -32.456 1.00 42.78 85 ASN A CA 1
ATOM 661 C C . ASN A 1 85 ? 4.255 -5.500 -33.651 1.00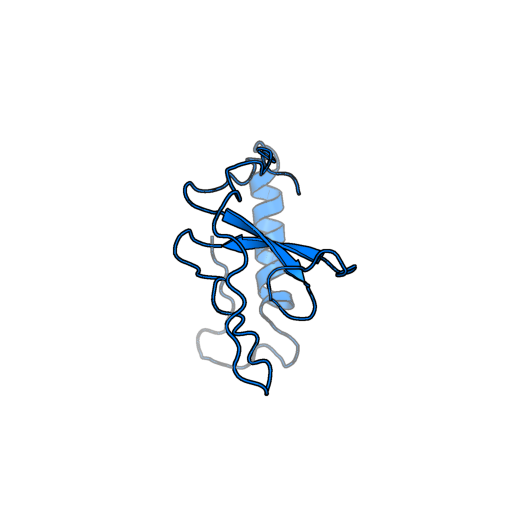 42.78 85 ASN A C 1
ATOM 663 O O . ASN A 1 85 ? 4.724 -6.284 -34.470 1.00 42.78 85 ASN A O 1
ATOM 667 N N . ILE A 1 86 ? 2.968 -5.150 -33.673 1.00 45.25 86 ILE A N 1
ATOM 668 C CA . ILE A 1 86 ? 2.186 -5.238 -34.902 1.00 45.25 86 ILE A CA 1
ATOM 669 C C . ILE A 1 86 ? 2.599 -4.011 -35.702 1.00 45.25 86 ILE A C 1
ATOM 671 O O . ILE A 1 86 ? 1.948 -2.968 -35.647 1.00 45.25 86 ILE A O 1
ATOM 675 N N . ASP A 1 87 ? 3.722 -4.130 -36.398 1.00 46.84 87 ASP A N 1
ATOM 676 C CA . ASP A 1 87 ? 3.995 -3.257 -37.525 1.00 46.84 87 ASP A CA 1
ATOM 677 C C . ASP A 1 87 ? 2.887 -3.539 -38.551 1.00 46.84 87 ASP A C 1
ATOM 679 O O . ASP A 1 87 ? 2.585 -4.697 -38.852 1.00 46.84 87 ASP A O 1
ATOM 683 N N . SER A 1 88 ? 2.213 -2.493 -39.040 1.00 50.94 88 SER A N 1
ATOM 684 C CA . SER A 1 88 ? 1.056 -2.626 -39.948 1.00 50.94 88 SER A CA 1
ATOM 685 C C . SER A 1 88 ? 1.385 -3.261 -41.307 1.00 50.94 88 SER A C 1
ATOM 687 O O . SER A 1 88 ? 0.468 -3.465 -42.096 1.00 50.94 88 SER A O 1
ATOM 689 N N . ASP A 1 89 ? 2.640 -3.649 -41.547 1.00 49.91 89 ASP A N 1
ATOM 690 C CA . ASP A 1 89 ? 3.119 -4.143 -42.840 1.00 49.91 89 ASP A CA 1
ATOM 691 C C . ASP A 1 89 ? 3.645 -5.594 -42.812 1.00 49.91 89 ASP A C 1
ATOM 693 O O . ASP A 1 89 ? 4.176 -6.075 -43.806 1.00 49.91 89 ASP A O 1
ATOM 697 N N . GLY A 1 90 ? 3.428 -6.346 -41.725 1.00 40.78 90 GLY A N 1
ATOM 698 C CA . GLY A 1 90 ? 3.472 -7.814 -41.778 1.00 40.78 90 GLY A CA 1
ATOM 699 C C . GLY A 1 90 ? 4.835 -8.470 -42.042 1.00 40.78 90 GLY A C 1
ATOM 700 O O . GLY A 1 90 ? 4.855 -9.580 -42.571 1.00 40.78 90 GLY A O 1
ATOM 701 N N . GLU A 1 91 ? 5.952 -7.858 -41.640 1.00 38.25 91 GLU A N 1
ATOM 702 C CA . GLU A 1 91 ? 7.262 -8.527 -41.656 1.00 38.25 91 GLU A CA 1
ATOM 703 C C . GLU A 1 91 ? 7.775 -8.821 -40.234 1.00 38.25 91 GLU A C 1
ATOM 705 O O . GLU A 1 91 ? 7.965 -7.925 -39.413 1.00 38.25 91 GLU A O 1
ATOM 710 N N . GLU A 1 92 ? 7.996 -10.108 -39.934 1.00 38.81 92 GLU A N 1
ATOM 711 C CA . GLU A 1 92 ? 8.584 -10.582 -38.675 1.00 38.81 92 GLU A CA 1
ATOM 712 C C . GLU A 1 92 ? 10.068 -10.195 -38.588 1.00 38.81 92 GLU A C 1
ATOM 714 O O . GLU A 1 92 ? 10.934 -10.828 -39.198 1.00 38.81 92 GLU A O 1
ATOM 719 N N . SER A 1 93 ? 10.396 -9.205 -37.757 1.00 38.28 93 SER A N 1
ATOM 720 C CA . SER A 1 93 ? 11.780 -8.996 -37.331 1.00 38.28 93 SER A CA 1
ATOM 721 C C . SER A 1 93 ? 12.112 -9.921 -36.153 1.00 38.28 93 SER A C 1
ATOM 723 O O . SER A 1 93 ? 11.808 -9.652 -34.992 1.00 38.28 93 SER A O 1
ATOM 725 N N . ASN A 1 94 ? 12.763 -11.047 -36.456 1.00 40.03 94 ASN A N 1
ATOM 726 C CA . ASN A 1 94 ? 13.402 -11.897 -35.451 1.00 40.03 94 ASN A CA 1
ATOM 727 C C . ASN A 1 94 ? 14.606 -11.160 -34.846 1.00 40.03 94 ASN A C 1
ATOM 729 O O . ASN A 1 94 ? 15.725 -11.263 -35.350 1.00 40.03 94 ASN A O 1
ATOM 733 N N . LEU A 1 95 ? 14.392 -10.424 -33.755 1.00 39.50 95 LEU A N 1
ATOM 734 C CA . LEU A 1 95 ? 15.473 -9.832 -32.971 1.00 39.50 95 LEU A CA 1
ATOM 735 C C . LEU A 1 95 ? 15.661 -10.589 -31.649 1.00 39.50 95 LEU A C 1
ATOM 737 O O . LEU A 1 95 ? 15.062 -10.285 -30.627 1.00 39.50 95 LEU A O 1
ATOM 741 N N . ILE A 1 96 ? 16.555 -11.577 -31.742 1.00 36.19 96 ILE A N 1
ATOM 742 C CA . ILE A 1 96 ? 17.516 -12.021 -30.722 1.00 36.19 96 ILE A CA 1
ATOM 743 C C . ILE A 1 96 ? 16.902 -12.472 -29.385 1.00 36.19 96 ILE A C 1
ATOM 745 O O . ILE A 1 96 ? 16.928 -11.775 -28.374 1.00 36.19 96 ILE A O 1
ATOM 749 N N . ASN A 1 97 ? 16.523 -13.752 -29.352 1.00 40.25 97 ASN A N 1
ATOM 750 C CA . ASN A 1 97 ? 16.837 -14.589 -28.197 1.00 40.25 97 ASN A CA 1
ATOM 751 C C . ASN A 1 97 ? 18.363 -14.641 -28.062 1.00 40.25 97 ASN A C 1
ATOM 753 O O . ASN A 1 97 ? 19.010 -15.293 -28.878 1.00 40.25 97 ASN A O 1
ATOM 757 N N . ASN A 1 98 ? 18.923 -13.915 -27.093 1.00 33.91 98 ASN A N 1
ATOM 758 C CA . ASN A 1 98 ? 20.066 -14.331 -26.277 1.00 33.91 98 ASN A CA 1
ATOM 759 C C . ASN A 1 98 ? 20.507 -13.199 -25.336 1.00 33.91 98 ASN A C 1
ATOM 761 O O . ASN A 1 98 ? 20.818 -12.096 -25.770 1.00 33.91 98 ASN A O 1
ATOM 765 N N . GLN A 1 99 ? 20.625 -13.570 -24.059 1.00 34.50 99 GLN A N 1
ATOM 766 C CA . GLN A 1 99 ? 21.301 -12.862 -22.966 1.00 34.50 99 GLN A CA 1
ATOM 767 C C . GLN A 1 99 ? 20.514 -11.748 -22.259 1.00 34.50 99 GLN A C 1
ATOM 769 O O . GLN A 1 99 ? 20.877 -10.578 -22.276 1.00 34.50 99 GLN A O 1
ATOM 774 N N . VAL A 1 100 ? 19.511 -12.163 -21.483 1.00 45.84 100 VAL A N 1
ATOM 775 C CA . VAL A 1 100 ? 19.318 -11.581 -20.143 1.00 45.84 100 VAL A CA 1
ATOM 776 C C . VAL A 1 100 ? 19.686 -12.665 -19.127 1.00 45.84 100 VAL A C 1
ATOM 778 O O . VAL A 1 100 ? 18.853 -13.129 -18.359 1.00 45.84 100 VAL A O 1
ATOM 781 N N . GLU A 1 101 ? 20.927 -13.153 -19.201 1.00 35.59 101 GLU A N 1
ATOM 782 C CA . GLU A 1 101 ? 21.526 -13.887 -18.085 1.00 35.59 101 GLU A CA 1
ATOM 783 C C . GLU A 1 101 ? 21.980 -12.854 -17.046 1.00 35.59 101 GLU A C 1
ATOM 785 O O . GLU A 1 101 ? 22.895 -12.059 -17.272 1.00 35.59 101 GLU A O 1
ATOM 790 N N . ASP A 1 102 ? 21.260 -12.847 -15.926 1.00 42.84 102 ASP A N 1
ATOM 791 C CA . ASP A 1 102 ? 21.830 -12.878 -14.579 1.00 42.84 102 A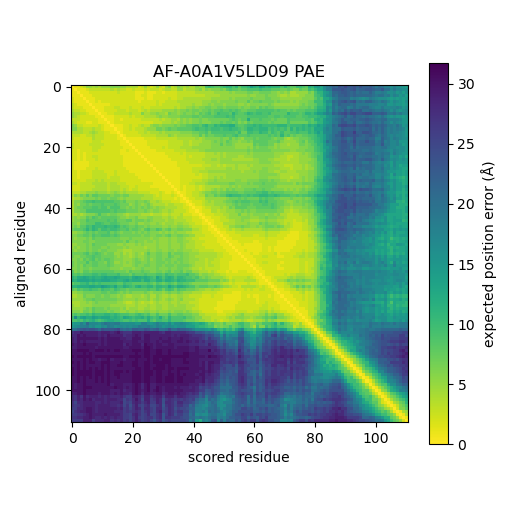SP A CA 1
ATOM 792 C C . ASP A 1 102 ? 22.920 -11.848 -14.251 1.00 42.84 102 ASP A C 1
ATOM 794 O O . ASP A 1 102 ? 23.924 -12.152 -13.615 1.00 42.84 102 ASP A O 1
ATOM 798 N N . ASN A 1 103 ? 22.690 -10.585 -14.612 1.00 38.25 103 ASN A N 1
ATOM 799 C CA . ASN A 1 103 ? 23.375 -9.447 -13.992 1.00 38.25 103 ASN A CA 1
ATOM 800 C C . ASN A 1 103 ? 22.380 -8.507 -13.306 1.00 38.25 103 ASN A C 1
ATOM 802 O O . ASN A 1 103 ? 22.480 -7.286 -13.408 1.00 38.25 103 ASN A O 1
ATOM 806 N N . VAL A 1 104 ? 21.403 -9.075 -12.595 1.00 51.25 104 VAL A N 1
ATOM 807 C CA . VAL A 1 104 ? 20.778 -8.335 -11.497 1.00 51.25 104 VAL A CA 1
ATOM 808 C C . VAL A 1 104 ? 21.767 -8.460 -10.340 1.00 51.25 104 VAL A C 1
ATOM 810 O O . VAL A 1 104 ? 21.914 -9.570 -9.824 1.00 51.25 104 VAL A O 1
ATOM 813 N N . PRO A 1 105 ? 22.518 -7.402 -9.969 1.00 44.38 105 PRO A N 1
ATOM 814 C CA . PRO A 1 105 ? 23.327 -7.465 -8.761 1.00 44.38 105 PRO A CA 1
ATOM 815 C C . PRO A 1 105 ? 22.418 -7.908 -7.618 1.00 44.38 105 PRO A C 1
ATOM 817 O O . PRO A 1 105 ? 21.268 -7.471 -7.557 1.00 44.38 105 PRO A O 1
ATOM 820 N N . ASP A 1 106 ? 22.917 -8.790 -6.750 1.00 54.84 106 ASP A N 1
ATOM 821 C CA . ASP A 1 106 ? 22.263 -9.111 -5.483 1.00 54.84 106 ASP A CA 1
ATOM 822 C C . ASP A 1 106 ? 22.166 -7.813 -4.675 1.00 54.84 106 ASP A C 1
ATOM 824 O O . ASP A 1 106 ? 23.051 -7.450 -3.900 1.00 54.84 106 ASP A O 1
ATOM 828 N N . VAL A 1 107 ? 21.109 -7.047 -4.939 1.00 51.25 107 VAL A N 1
ATOM 829 C CA . VAL A 1 107 ? 20.707 -5.877 -4.176 1.00 51.25 107 VAL A CA 1
ATOM 830 C C . VAL A 1 107 ? 20.049 -6.420 -2.924 1.00 51.25 107 VAL A C 1
ATOM 832 O O . VAL A 1 107 ? 18.830 -6.390 -2.757 1.00 51.25 107 VAL A O 1
ATOM 835 N N . GLY A 1 108 ? 20.896 -7.001 -2.067 1.00 44.62 108 GLY A N 1
ATOM 836 C CA . GLY A 1 108 ? 20.567 -7.393 -0.711 1.00 44.62 108 GLY A CA 1
ATOM 837 C C . GLY A 1 108 ? 19.791 -6.245 -0.085 1.00 44.62 108 GLY A C 1
ATOM 838 O O . GLY A 1 108 ? 20.332 -5.159 0.113 1.00 44.62 108 GLY A O 1
ATOM 839 N N . GLY A 1 109 ? 18.491 -6.480 0.090 1.00 48.09 109 GLY A N 1
ATOM 840 C CA . GLY A 1 109 ? 17.494 -5.422 0.106 1.00 48.09 109 GLY A CA 1
ATOM 841 C C . GLY A 1 109 ? 17.840 -4.245 1.009 1.00 48.09 109 GLY A C 1
ATOM 842 O O . GLY A 1 109 ? 17.950 -4.410 2.219 1.00 48.09 109 GLY A O 1
ATOM 843 N N . ILE A 1 110 ? 17.923 -3.069 0.394 1.00 40.81 110 ILE A N 1
ATOM 844 C CA . ILE A 1 110 ? 17.470 -1.765 0.890 1.00 40.81 110 ILE A CA 1
ATOM 845 C C . ILE A 1 110 ? 17.415 -0.825 -0.327 1.00 40.81 110 ILE A C 1
ATOM 847 O O . ILE A 1 110 ? 18.280 0.030 -0.483 1.00 40.81 110 ILE A O 1
ATOM 851 N N . TYR A 1 111 ? 16.363 -0.995 -1.138 1.00 41.12 111 TYR A N 1
ATOM 852 C CA . TYR A 1 111 ? 16.042 -0.242 -2.365 1.00 41.12 111 TYR A CA 1
ATOM 853 C C . TYR A 1 111 ? 16.888 -0.584 -3.596 1.00 41.12 111 TYR A C 1
ATOM 855 O O . TYR A 1 111 ? 18.109 -0.323 -3.596 1.00 41.12 111 TYR A O 1
#

Secondary structure (DSSP, 8-state):
-------SS-----TT--HHHHHHHHHHHHHHHHHTTSPP-PPPPPTT-EEEEEETTT-SBPPTT-SSEEEEEE-TT----------TT------------S------S--

Solvent-accessible surface area (backbone atoms only — not comparable to full-atom values): 7844 Å² total; per-residue (Å²): 140,86,77,86,82,82,52,98,68,87,62,86,84,49,102,77,57,43,63,77,65,59,35,44,55,57,52,47,58,52,48,56,65,71,44,70,89,52,82,87,76,73,73,72,84,62,89,64,59,42,78,43,57,22,22,69,88,75,73,42,78,47,54,94,85,56,83,58,66,43,80,42,82,38,57,76,83,66,78,79,87,71,75,74,81,74,59,96,77,80,74,89,80,87,77,73,94,77,83,88,75,88,77,73,73,87,71,74,66,80,131